Protein AF-A0AA86RNA9-F1 (afdb_monomer)

Structure (mmCIF, N/CA/C/O backbone):
data_AF-A0AA86RNA9-F1
#
_entry.id   AF-A0AA86RNA9-F1
#
loop_
_atom_site.group_PDB
_atom_site.id
_atom_site.type_symbol
_atom_site.label_atom_id
_atom_site.label_alt_id
_atom_site.label_comp_id
_atom_site.label_asym_id
_atom_site.label_entity_id
_atom_site.label_seq_id
_atom_site.pdbx_PDB_ins_code
_atom_site.Cartn_x
_atom_site.Cartn_y
_atom_site.Cartn_z
_atom_site.occupancy
_atom_site.B_iso_or_equiv
_atom_site.auth_seq_id
_atom_site.auth_comp_id
_atom_site.auth_asym_id
_atom_site.auth_atom_id
_atom_site.pdbx_PDB_model_num
ATOM 1 N N . MET A 1 1 ? -24.491 4.878 -5.839 1.00 52.25 1 MET A N 1
ATOM 2 C CA . MET A 1 1 ? -23.623 3.757 -5.419 1.00 52.25 1 MET A CA 1
ATOM 3 C C . MET A 1 1 ? -22.204 4.303 -5.320 1.00 52.25 1 MET A C 1
ATOM 5 O O . MET A 1 1 ? -21.819 5.043 -6.216 1.00 52.25 1 MET A O 1
ATOM 9 N N . ARG A 1 2 ? -21.483 4.060 -4.219 1.00 78.56 2 ARG A N 1
ATOM 10 C CA . ARG A 1 2 ? -20.065 4.439 -4.071 1.00 78.56 2 ARG A CA 1
ATOM 11 C C . ARG A 1 2 ? -19.222 3.179 -4.237 1.00 78.56 2 ARG A C 1
ATOM 13 O O . ARG A 1 2 ? -19.627 2.127 -3.757 1.00 78.56 2 ARG A O 1
ATOM 20 N N . LEU A 1 3 ? -18.099 3.287 -4.939 1.00 86.44 3 LEU A N 1
ATOM 21 C CA . LEU A 1 3 ? -17.164 2.176 -5.093 1.00 86.44 3 LEU A CA 1
ATOM 22 C C . LEU A 1 3 ? -16.291 2.098 -3.837 1.00 86.44 3 LEU A C 1
ATOM 24 O O . LEU A 1 3 ? -15.506 3.014 -3.587 1.00 86.44 3 LEU A O 1
ATOM 28 N N . GLU A 1 4 ? -16.469 1.047 -3.041 1.00 95.75 4 GLU A N 1
ATOM 29 C CA . GLU A 1 4 ? -15.715 0.824 -1.796 1.00 95.75 4 GLU A CA 1
ATOM 30 C C . GLU A 1 4 ? -14.664 -0.281 -1.933 1.00 95.75 4 GLU A C 1
ATOM 32 O O . GLU A 1 4 ? -13.644 -0.247 -1.252 1.00 95.75 4 GLU A O 1
ATOM 37 N N . GLU A 1 5 ? -14.877 -1.231 -2.838 1.00 97.56 5 GLU A N 1
ATOM 38 C CA . GLU A 1 5 ? -13.969 -2.351 -3.071 1.00 97.56 5 GLU A CA 1
ATOM 39 C C . GLU A 1 5 ? -13.602 -2.390 -4.552 1.00 97.56 5 GLU A C 1
ATOM 41 O O . GLU A 1 5 ? -14.474 -2.295 -5.421 1.00 97.56 5 GLU A O 1
ATOM 46 N N . LEU A 1 6 ? -12.306 -2.482 -4.843 1.00 95.94 6 LEU A N 1
ATOM 47 C CA . LEU A 1 6 ? -11.788 -2.493 -6.203 1.00 95.94 6 LEU A CA 1
ATOM 48 C C . LEU A 1 6 ? -10.739 -3.594 -6.362 1.00 95.94 6 LEU A C 1
ATOM 50 O O . LEU A 1 6 ? -9.700 -3.586 -5.703 1.00 95.94 6 LEU A O 1
ATOM 54 N N . HIS A 1 7 ? -11.015 -4.522 -7.277 1.00 96.19 7 HIS A N 1
ATOM 55 C CA . HIS A 1 7 ? -10.133 -5.631 -7.620 1.00 96.19 7 HIS A CA 1
ATOM 56 C C . HIS A 1 7 ? -9.587 -5.437 -9.031 1.00 96.19 7 HIS A C 1
ATOM 58 O O . HIS A 1 7 ? -10.333 -5.452 -10.006 1.00 96.19 7 HIS A O 1
ATOM 64 N N . LEU A 1 8 ? -8.275 -5.252 -9.118 1.00 93.19 8 LEU A N 1
ATOM 65 C CA . LEU A 1 8 ? -7.518 -5.039 -10.347 1.00 93.19 8 LEU A CA 1
ATOM 66 C C . LEU A 1 8 ? -6.399 -6.074 -10.519 1.00 93.19 8 LEU A C 1
ATOM 68 O O . LEU A 1 8 ? -5.602 -5.925 -11.438 1.00 93.19 8 LEU A O 1
ATOM 72 N N . SER A 1 9 ? -6.326 -7.090 -9.656 1.00 92.38 9 SER A N 1
ATOM 73 C CA . SER A 1 9 ? -5.267 -8.103 -9.682 1.00 92.38 9 SER A CA 1
ATOM 74 C C . SER A 1 9 ? -5.141 -8.780 -11.049 1.00 92.38 9 SER A C 1
ATOM 76 O O . SER A 1 9 ? -6.149 -9.081 -11.688 1.00 92.38 9 SER A O 1
ATOM 78 N N . GLY A 1 10 ? -3.906 -9.011 -11.497 1.00 89.12 10 GLY A N 1
ATOM 79 C CA . GLY A 1 10 ? -3.618 -9.636 -12.790 1.00 89.12 10 GLY A CA 1
ATOM 80 C C . GLY A 1 10 ? -3.605 -8.691 -13.988 1.00 89.12 10 GLY A C 1
ATOM 81 O O . GLY A 1 10 ? -3.234 -9.111 -15.084 1.00 89.12 10 GLY A O 1
ATOM 82 N N . ASN A 1 11 ? -3.951 -7.415 -13.802 1.00 89.75 11 ASN A N 1
ATOM 83 C CA . ASN A 1 11 ? -3.859 -6.412 -14.859 1.00 89.75 11 ASN A CA 1
ATOM 84 C C . ASN A 1 11 ? -2.432 -5.853 -14.930 1.00 89.75 11 ASN A C 1
ATOM 86 O O . ASN A 1 11 ? -2.121 -4.810 -14.356 1.00 89.75 11 ASN A O 1
ATOM 90 N N . GLN A 1 12 ? -1.553 -6.576 -15.621 1.00 90.69 12 GLN A N 1
ATOM 91 C CA . GLN A 1 12 ? -0.154 -6.190 -15.815 1.00 90.69 12 GLN A CA 1
ATOM 92 C C . GLN A 1 12 ? -0.028 -4.833 -16.528 1.00 90.69 12 GLN A C 1
ATOM 94 O O . GLN A 1 12 ? -0.693 -4.585 -17.533 1.00 90.69 12 GLN A O 1
ATOM 99 N N . GLY A 1 13 ? 0.844 -3.961 -16.018 1.00 86.50 13 GLY A N 1
ATOM 100 C CA . GLY A 1 13 ? 1.109 -2.638 -16.595 1.00 86.50 13 GLY A CA 1
ATOM 101 C C . GLY A 1 13 ? -0.012 -1.619 -16.374 1.00 86.50 13 GLY A C 1
ATOM 102 O O . GLY A 1 13 ? -0.088 -0.629 -17.100 1.00 86.50 13 GLY A O 1
ATOM 103 N N . ILE A 1 14 ? -0.895 -1.857 -15.401 1.00 90.44 14 ILE A N 1
ATOM 104 C CA . ILE A 1 14 ? -2.002 -0.951 -15.095 1.00 90.44 14 ILE A CA 1
ATOM 105 C C . ILE A 1 14 ? -1.512 0.408 -14.577 1.00 90.44 14 ILE A C 1
ATOM 107 O O . ILE A 1 14 ? -0.681 0.496 -13.672 1.00 90.44 14 ILE A O 1
ATOM 111 N N . ASP A 1 15 ? -2.096 1.477 -15.116 1.00 93.94 15 ASP A N 1
ATOM 112 C CA . ASP A 1 15 ? -1.959 2.818 -14.559 1.00 93.94 15 ASP A CA 1
ATOM 113 C C . ASP A 1 15 ? -2.952 3.010 -13.403 1.00 93.94 15 ASP A C 1
ATOM 115 O O . ASP A 1 15 ? -4.169 3.060 -13.599 1.00 93.94 15 ASP A O 1
ATOM 119 N N . ILE A 1 16 ? -2.423 3.122 -12.183 1.00 96.56 16 ILE A N 1
ATOM 120 C CA . ILE A 1 16 ? -3.219 3.369 -10.975 1.00 96.56 16 ILE A CA 1
ATOM 121 C C . ILE A 1 16 ? -3.319 4.854 -10.605 1.00 96.56 16 ILE A C 1
ATOM 123 O O . ILE A 1 16 ? -3.970 5.184 -9.613 1.00 96.56 16 ILE A O 1
ATOM 127 N N . THR A 1 17 ? -2.725 5.773 -11.376 1.00 96.50 17 THR A N 1
ATOM 128 C CA . THR A 1 17 ? -2.815 7.222 -11.127 1.00 96.50 17 THR A CA 1
ATOM 129 C C . THR A 1 17 ? -4.256 7.725 -10.970 1.00 96.50 17 THR A C 1
ATOM 131 O O . THR A 1 17 ? -4.495 8.510 -10.047 1.00 96.50 17 THR A O 1
ATOM 134 N N . PRO A 1 18 ? -5.256 7.263 -11.752 1.00 96.75 18 PRO A N 1
ATOM 135 C CA . PRO A 1 18 ? -6.643 7.701 -11.582 1.00 96.75 18 PRO A CA 1
ATOM 136 C C . PRO A 1 18 ? -7.264 7.358 -10.219 1.00 96.75 18 PRO A C 1
ATOM 138 O O . PRO A 1 18 ? -8.240 8.000 -9.822 1.00 96.75 18 PRO A O 1
ATOM 141 N N . LEU A 1 19 ? -6.709 6.389 -9.474 1.00 96.38 19 LEU A N 1
ATOM 142 C CA . LEU A 1 19 ? -7.258 5.985 -8.176 1.00 96.38 19 LEU A CA 1
ATOM 143 C C . LEU A 1 19 ? -7.262 7.127 -7.157 1.00 96.38 19 LEU A C 1
ATOM 145 O O . LEU A 1 19 ? -8.139 7.143 -6.300 1.00 96.38 19 LEU A O 1
ATOM 149 N N . GLN A 1 20 ? -6.392 8.133 -7.300 1.00 95.94 20 GLN A N 1
ATOM 150 C CA . GLN A 1 20 ? -6.351 9.302 -6.408 1.00 95.94 20 GLN A CA 1
ATOM 151 C C . GLN A 1 20 ? -7.688 10.071 -6.307 1.00 95.94 20 GLN A C 1
ATOM 153 O O . GLN A 1 20 ? -7.930 10.824 -5.361 1.00 95.94 20 GLN A O 1
ATOM 158 N N . TYR A 1 21 ? -8.579 9.908 -7.289 1.00 96.56 21 TYR A N 1
ATOM 159 C CA . TYR A 1 21 ? -9.887 10.565 -7.304 1.00 96.56 21 TYR A CA 1
ATOM 160 C C . TYR A 1 21 ? -10.986 9.742 -6.617 1.00 96.56 21 TYR A C 1
ATOM 162 O O . TYR A 1 21 ? -12.044 10.283 -6.289 1.00 96.56 21 TYR A O 1
ATOM 170 N N . VAL A 1 22 ? -10.751 8.456 -6.344 1.00 95.50 22 VAL A N 1
ATOM 171 C CA . VAL A 1 22 ? -11.761 7.521 -5.825 1.00 95.50 22 VAL A CA 1
ATOM 172 C C . VAL A 1 22 ? -11.603 7.336 -4.313 1.00 95.50 22 VAL A C 1
ATOM 174 O O . VAL A 1 22 ? -11.397 6.242 -3.798 1.00 95.50 22 VAL A O 1
ATOM 177 N N . LYS A 1 23 ? -11.745 8.435 -3.565 1.00 95.38 23 LYS A N 1
ATOM 178 C CA . LYS A 1 23 ? -11.536 8.478 -2.102 1.00 95.38 23 LYS A CA 1
ATOM 179 C C . LYS A 1 23 ? -12.495 7.598 -1.286 1.00 95.38 23 LYS A C 1
ATOM 181 O O . LYS A 1 23 ? -12.336 7.497 -0.073 1.00 95.38 23 LYS A O 1
ATOM 186 N N . SER A 1 24 ? -13.515 7.011 -1.914 1.00 96.50 24 SER A N 1
ATOM 187 C CA . SER A 1 24 ? -14.432 6.066 -1.271 1.00 96.50 24 SER A CA 1
ATOM 188 C C . SER A 1 24 ? -13.869 4.651 -1.142 1.00 96.50 24 SER A C 1
ATOM 190 O O . SER A 1 24 ? -14.473 3.861 -0.425 1.00 96.50 24 SER A O 1
ATOM 192 N N . ILE A 1 25 ? -12.757 4.321 -1.814 1.00 97.62 25 ILE A N 1
ATOM 193 C CA . ILE A 1 25 ? -12.157 2.985 -1.740 1.00 97.62 25 ILE A CA 1
ATOM 194 C C . ILE A 1 25 ? -11.710 2.698 -0.302 1.00 97.62 25 ILE A C 1
ATOM 196 O O . ILE A 1 25 ? -10.982 3.481 0.308 1.00 97.62 25 ILE A O 1
ATOM 200 N N . ARG A 1 26 ? -12.146 1.543 0.200 1.00 98.25 26 ARG A N 1
ATOM 201 C CA . ARG A 1 26 ? -11.795 0.947 1.491 1.00 98.25 26 ARG A CA 1
ATOM 202 C C . ARG A 1 26 ? -10.960 -0.317 1.320 1.00 98.25 26 ARG A C 1
ATOM 204 O O . ARG A 1 26 ? -10.083 -0.562 2.140 1.00 98.25 26 ARG A O 1
ATOM 211 N N . LYS A 1 27 ? -11.172 -1.080 0.243 1.00 98.44 27 LYS A N 1
ATOM 212 C CA . LYS A 1 27 ? -10.348 -2.248 -0.096 1.00 98.44 27 LYS A CA 1
ATOM 213 C C . LYS A 1 27 ? -9.838 -2.162 -1.522 1.00 98.44 27 LYS A C 1
ATOM 215 O O . LYS A 1 27 ? -10.623 -1.983 -2.456 1.00 98.44 27 LYS A O 1
ATOM 220 N N . LEU A 1 28 ? -8.530 -2.306 -1.686 1.00 98.44 28 LEU A N 1
ATOM 221 C CA . LEU A 1 28 ? -7.872 -2.270 -2.984 1.00 98.44 28 LEU A CA 1
ATOM 222 C C . LEU A 1 28 ? -7.014 -3.515 -3.170 1.00 98.44 28 LEU A C 1
ATOM 224 O O . LEU A 1 28 ? -6.101 -3.763 -2.386 1.00 98.44 28 LEU A O 1
ATOM 228 N N . ASN A 1 29 ? -7.265 -4.254 -4.247 1.00 98.31 29 ASN A N 1
ATOM 229 C CA . ASN A 1 29 ? -6.400 -5.342 -4.679 1.00 98.31 29 ASN A CA 1
ATOM 230 C C . ASN A 1 29 ? -5.768 -5.015 -6.036 1.00 98.31 29 ASN A C 1
ATOM 232 O O . ASN A 1 29 ? -6.456 -4.973 -7.053 1.00 98.31 29 ASN A O 1
ATOM 236 N N . ILE A 1 30 ? -4.456 -4.803 -6.028 1.00 97.81 30 ILE A N 1
ATOM 237 C CA . ILE A 1 30 ? -3.583 -4.539 -7.178 1.00 97.81 30 ILE A CA 1
ATOM 238 C C . ILE A 1 30 ? -2.421 -5.549 -7.220 1.00 97.81 30 ILE A C 1
ATOM 240 O O . ILE A 1 30 ? -1.326 -5.218 -7.668 1.00 97.81 30 ILE A O 1
ATOM 244 N N . GLY A 1 31 ? -2.620 -6.762 -6.694 1.00 96.75 31 GLY A N 1
ATOM 245 C CA . GLY A 1 31 ? -1.589 -7.801 -6.696 1.00 96.75 31 GLY A CA 1
ATOM 246 C C . GLY A 1 31 ? -1.326 -8.360 -8.095 1.00 96.75 31 GLY A C 1
ATOM 247 O O . GLY A 1 31 ? -2.265 -8.499 -8.881 1.00 96.75 31 GLY A O 1
ATOM 248 N N . TYR A 1 32 ? -0.078 -8.714 -8.403 1.00 94.94 32 TYR A N 1
ATOM 249 C CA . TYR A 1 32 ? 0.315 -9.225 -9.720 1.00 94.94 32 TYR A CA 1
ATOM 250 C C . TYR A 1 32 ? -0.079 -8.271 -10.863 1.00 94.94 32 TYR A C 1
ATOM 252 O O . TYR A 1 32 ? -0.780 -8.649 -11.803 1.00 94.94 32 TYR A O 1
ATOM 260 N N . CYS A 1 33 ? 0.340 -7.005 -10.766 1.00 95.12 33 CYS A N 1
ATOM 261 C CA . CYS A 1 33 ? 0.002 -5.962 -11.743 1.00 95.12 33 CYS A CA 1
ATOM 262 C C . CYS A 1 33 ? 1.221 -5.234 -12.337 1.00 95.12 33 CYS A C 1
ATOM 264 O O . CYS A 1 33 ? 1.058 -4.364 -13.194 1.00 95.12 33 CYS A O 1
ATOM 266 N N . GLY A 1 34 ? 2.441 -5.545 -11.893 1.00 94.56 34 GLY A N 1
ATOM 267 C CA . GLY A 1 34 ? 3.650 -4.836 -12.326 1.00 94.56 34 GLY A CA 1
ATOM 268 C C . GLY A 1 34 ? 3.716 -3.379 -11.846 1.00 94.56 34 GLY A C 1
ATOM 269 O O . GLY A 1 34 ? 4.389 -2.552 -12.458 1.00 94.56 34 GLY A 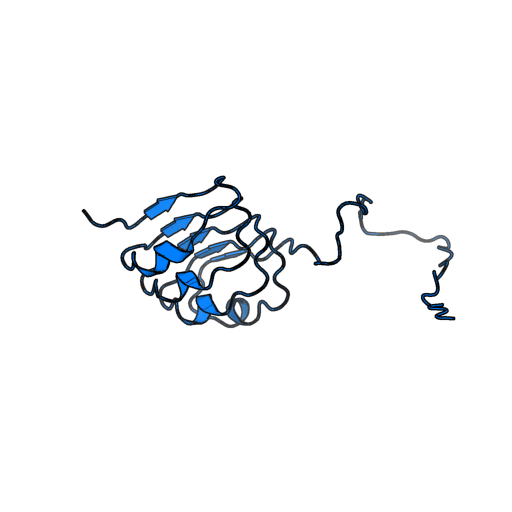O 1
ATOM 270 N N . VAL A 1 35 ? 3.016 -3.040 -10.759 1.00 95.88 35 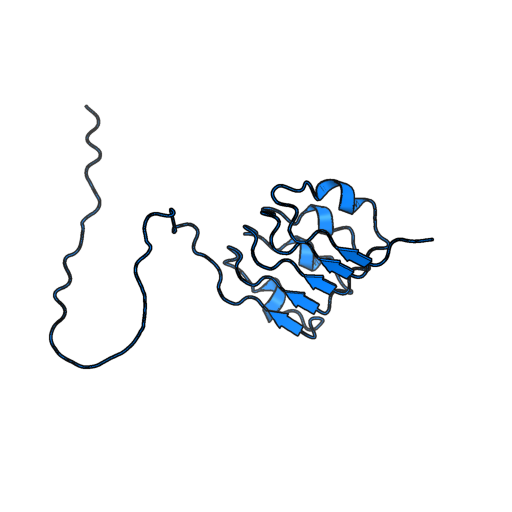VAL A N 1
ATOM 271 C CA . VAL A 1 35 ? 2.999 -1.689 -10.186 1.00 95.88 35 VAL A CA 1
ATOM 272 C C . VAL A 1 35 ? 4.380 -1.348 -9.633 1.00 95.88 35 VAL A C 1
ATOM 274 O O . VAL A 1 35 ? 4.935 -2.080 -8.817 1.00 95.88 35 VAL A O 1
ATOM 277 N N . HIS A 1 36 ? 4.930 -0.211 -10.058 1.00 93.50 36 HIS A N 1
ATOM 278 C CA . HIS A 1 36 ? 6.212 0.293 -9.556 1.00 93.50 36 HIS A CA 1
ATOM 279 C C . HIS A 1 36 ? 6.059 1.333 -8.444 1.00 93.50 36 HIS A C 1
ATOM 281 O O . HIS A 1 36 ? 6.878 1.404 -7.532 1.00 93.50 36 HIS A O 1
ATOM 287 N N . SER A 1 37 ? 5.004 2.145 -8.506 1.00 94.88 37 SER A N 1
ATOM 288 C CA . SER A 1 37 ? 4.766 3.226 -7.556 1.00 94.88 37 SER A CA 1
ATOM 289 C C . SER A 1 37 ? 3.320 3.223 -7.099 1.00 94.88 37 SER A C 1
ATOM 291 O O . SER A 1 37 ? 2.404 3.139 -7.912 1.00 94.88 37 SER A O 1
ATOM 293 N N . ILE A 1 38 ? 3.133 3.382 -5.791 1.00 97.38 38 ILE A N 1
ATOM 294 C CA . ILE A 1 38 ? 1.826 3.529 -5.146 1.00 97.38 38 ILE A CA 1
ATOM 295 C C . ILE A 1 38 ? 1.547 4.974 -4.709 1.00 97.38 38 ILE A C 1
ATOM 297 O O . ILE A 1 38 ? 0.687 5.216 -3.865 1.00 97.38 38 ILE A O 1
ATOM 301 N N . ALA A 1 39 ? 2.246 5.960 -5.286 1.00 97.38 39 ALA A N 1
ATOM 302 C CA . ALA A 1 39 ? 2.084 7.378 -4.945 1.00 97.38 39 ALA A CA 1
ATOM 303 C C . ALA A 1 39 ? 0.629 7.869 -5.045 1.00 97.38 39 ALA A C 1
ATOM 305 O O . ALA A 1 39 ? 0.192 8.667 -4.220 1.00 97.38 39 ALA A O 1
ATOM 306 N N . ALA A 1 40 ? -0.142 7.341 -6.002 1.00 96.50 40 ALA A N 1
ATOM 307 C CA . ALA A 1 40 ? -1.553 7.678 -6.198 1.00 96.50 40 ALA A CA 1
ATOM 308 C C . ALA A 1 40 ? -2.443 7.360 -4.980 1.00 96.50 40 ALA A C 1
ATOM 310 O O . ALA A 1 40 ? -3.520 7.942 -4.832 1.00 96.50 40 ALA A O 1
ATOM 311 N N . LEU A 1 41 ? -2.000 6.459 -4.095 1.00 97.88 41 LEU A N 1
ATOM 312 C CA . LEU A 1 41 ? -2.782 6.033 -2.939 1.00 97.88 41 LEU A CA 1
ATOM 313 C C . LEU A 1 41 ? -2.798 7.067 -1.810 1.00 97.88 41 LEU A C 1
ATOM 315 O O . LEU A 1 41 ? -3.689 6.984 -0.977 1.00 97.88 41 LEU A O 1
ATOM 319 N N . CYS A 1 42 ? -1.899 8.063 -1.786 1.00 96.25 42 CYS A N 1
ATOM 320 C CA . CYS A 1 42 ? -1.740 9.015 -0.668 1.00 96.25 42 CYS A CA 1
ATOM 321 C C . CYS A 1 42 ? -3.007 9.813 -0.299 1.00 96.25 42 CYS A C 1
ATOM 323 O O . CYS A 1 42 ? -3.070 10.422 0.765 1.00 96.25 42 CYS A O 1
ATOM 325 N N . THR A 1 43 ? -4.013 9.828 -1.175 1.00 96.00 43 THR A N 1
ATOM 326 C CA . THR A 1 43 ? -5.293 10.522 -0.976 1.00 96.00 43 THR A CA 1
ATOM 327 C C . THR A 1 43 ? -6.429 9.603 -0.510 1.00 96.00 43 THR A C 1
ATOM 329 O O . THR A 1 43 ? -7.517 10.092 -0.181 1.00 96.00 43 THR A O 1
ATOM 332 N N . LEU A 1 44 ? -6.203 8.285 -0.473 1.00 96.88 44 LEU A N 1
ATOM 333 C CA . LEU A 1 44 ? -7.190 7.265 -0.114 1.00 96.88 44 LEU A CA 1
ATOM 334 C C . LEU A 1 44 ? -7.272 7.081 1.403 1.00 96.88 44 LEU A C 1
ATOM 336 O O . LEU A 1 44 ? -7.074 5.996 1.933 1.00 96.88 44 LEU A O 1
ATOM 340 N N . ASN A 1 45 ? -7.603 8.153 2.119 1.00 94.69 45 ASN A N 1
ATOM 341 C CA . ASN A 1 45 ? -7.600 8.179 3.587 1.00 94.69 45 ASN A CA 1
ATOM 342 C C . ASN A 1 45 ? -8.594 7.196 4.241 1.00 94.69 45 ASN A C 1
ATOM 344 O O . ASN A 1 45 ? -8.510 6.967 5.444 1.00 94.69 45 ASN A O 1
ATOM 348 N N . ASN A 1 46 ? -9.536 6.648 3.464 1.00 96.38 46 ASN A N 1
ATOM 349 C CA . ASN A 1 46 ? -10.494 5.630 3.902 1.00 96.38 46 ASN A CA 1
ATOM 350 C C . ASN A 1 46 ? -10.030 4.195 3.601 1.00 96.38 46 ASN A C 1
ATOM 352 O O . ASN A 1 46 ? -10.775 3.263 3.888 1.00 96.38 46 ASN A O 1
ATOM 356 N N . LEU A 1 47 ? -8.849 4.006 3.000 1.00 98.00 47 LEU A N 1
ATOM 357 C CA . LEU A 1 47 ? -8.333 2.682 2.676 1.00 98.00 47 LEU A CA 1
ATOM 358 C C . LEU A 1 47 ? -8.024 1.919 3.966 1.00 98.00 47 LEU A C 1
ATOM 360 O O . LEU A 1 47 ? -7.250 2.386 4.796 1.00 98.00 47 LEU A O 1
ATOM 364 N N . GLU A 1 48 ? -8.629 0.747 4.109 1.00 98.06 48 GLU A N 1
ATOM 365 C CA . GLU A 1 48 ? -8.506 -0.149 5.261 1.00 98.06 48 GLU A CA 1
ATOM 366 C C . GLU A 1 48 ? -7.690 -1.402 4.926 1.00 98.06 48 GLU A C 1
ATOM 368 O O . GLU A 1 48 ? -6.991 -1.934 5.794 1.00 98.06 48 GLU A O 1
ATOM 373 N N . GLU A 1 49 ? -7.735 -1.836 3.665 1.00 98.31 49 GLU A N 1
ATOM 374 C CA . GLU A 1 49 ? -7.050 -3.027 3.166 1.00 98.31 49 GLU A CA 1
ATOM 375 C C . GLU A 1 49 ? -6.375 -2.757 1.816 1.00 98.31 49 GLU A C 1
ATOM 377 O O . GLU A 1 49 ? -7.017 -2.307 0.860 1.00 98.31 49 GLU A O 1
ATOM 382 N N . LEU A 1 50 ? -5.079 -3.068 1.739 1.00 98.38 50 LEU A N 1
ATOM 383 C CA . LEU A 1 50 ? -4.286 -3.019 0.514 1.00 98.38 50 LEU A CA 1
ATOM 384 C C . LEU A 1 50 ? -3.631 -4.376 0.248 1.00 98.38 50 LEU A C 1
ATOM 386 O O . LEU A 1 50 ? -2.742 -4.799 0.983 1.00 98.38 50 LEU A O 1
ATOM 390 N N . ILE A 1 51 ? -4.017 -5.008 -0.856 1.00 98.44 51 ILE A N 1
ATOM 391 C CA . ILE A 1 51 ? -3.388 -6.222 -1.377 1.00 98.44 51 ILE A CA 1
ATOM 392 C C . ILE A 1 51 ? -2.577 -5.837 -2.616 1.00 98.44 51 ILE A C 1
ATOM 394 O O . ILE A 1 51 ? -3.144 -5.515 -3.658 1.00 98.44 51 ILE A O 1
ATOM 398 N N . ALA A 1 52 ? -1.251 -5.828 -2.500 1.00 97.69 52 ALA A N 1
ATOM 399 C CA . ALA A 1 52 ? -0.325 -5.381 -3.542 1.00 97.69 52 ALA A CA 1
ATOM 400 C C . ALA A 1 52 ? 0.894 -6.314 -3.685 1.00 97.69 52 ALA A C 1
ATOM 402 O O . ALA A 1 52 ? 1.981 -5.874 -4.075 1.00 97.69 52 ALA A O 1
ATOM 403 N N . TYR A 1 53 ? 0.708 -7.603 -3.389 1.00 96.38 53 TYR A N 1
ATOM 404 C CA . TYR A 1 53 ? 1.732 -8.633 -3.559 1.00 96.38 53 TYR A CA 1
ATOM 405 C C . TYR A 1 53 ? 2.164 -8.786 -5.027 1.00 96.38 53 TYR A C 1
ATOM 407 O O . TYR A 1 53 ? 1.394 -8.479 -5.935 1.00 96.38 53 TYR A O 1
ATOM 415 N N . ASP A 1 54 ? 3.375 -9.297 -5.247 1.00 96.00 54 ASP A N 1
ATOM 416 C CA . ASP A 1 54 ? 3.937 -9.598 -6.574 1.00 96.00 54 ASP A CA 1
ATOM 417 C C . ASP A 1 54 ? 3.863 -8.394 -7.527 1.00 96.00 54 ASP A C 1
ATOM 419 O O . ASP A 1 54 ? 3.121 -8.338 -8.509 1.00 96.00 54 ASP A O 1
ATOM 423 N N . ASN A 1 55 ? 4.600 -7.356 -7.152 1.00 96.62 55 ASN A N 1
ATOM 424 C CA . ASN A 1 55 ? 4.753 -6.124 -7.910 1.00 96.62 55 ASN A CA 1
ATOM 425 C C . ASN A 1 55 ? 6.235 -5.707 -7.872 1.00 96.62 55 ASN A C 1
ATOM 427 O O . ASN A 1 55 ? 7.108 -6.432 -7.397 1.00 96.62 55 ASN A O 1
ATOM 431 N N . VAL A 1 56 ? 6.561 -4.527 -8.398 1.00 95.81 56 VAL A N 1
ATOM 432 C CA . VAL A 1 56 ? 7.933 -3.990 -8.391 1.00 95.81 56 VAL A CA 1
ATOM 433 C C . VAL A 1 56 ? 8.023 -2.700 -7.578 1.00 95.81 56 VAL A C 1
ATOM 435 O O . VAL A 1 56 ? 8.805 -1.804 -7.910 1.00 95.81 56 VAL A O 1
ATOM 438 N N . ILE A 1 57 ? 7.220 -2.609 -6.510 1.00 95.88 57 ILE A N 1
ATOM 439 C CA . ILE A 1 57 ? 7.180 -1.467 -5.591 1.00 95.88 57 ILE A CA 1
ATOM 440 C C . ILE A 1 57 ? 8.489 -1.415 -4.809 1.00 95.88 57 ILE A C 1
ATOM 442 O O . ILE A 1 57 ? 8.933 -2.419 -4.254 1.00 95.88 57 ILE A O 1
ATOM 446 N N . THR A 1 58 ? 9.108 -0.239 -4.756 1.00 94.19 58 THR A N 1
ATOM 447 C CA . THR A 1 58 ? 10.368 -0.004 -4.031 1.00 94.19 58 THR A CA 1
ATOM 448 C C . THR A 1 58 ? 10.203 0.909 -2.822 1.00 94.19 58 THR A C 1
ATOM 450 O O . THR A 1 58 ? 10.992 0.817 -1.883 1.00 94.19 58 THR A O 1
ATOM 453 N N . ASP A 1 59 ? 9.182 1.766 -2.837 1.00 94.50 59 ASP A N 1
ATOM 454 C CA . ASP A 1 59 ? 8.924 2.778 -1.818 1.00 94.50 59 ASP A CA 1
ATOM 455 C C . ASP A 1 59 ? 7.448 2.751 -1.395 1.00 94.50 59 ASP A C 1
ATOM 457 O O . ASP A 1 59 ? 6.536 2.646 -2.220 1.00 94.50 59 ASP A O 1
ATOM 461 N N . IL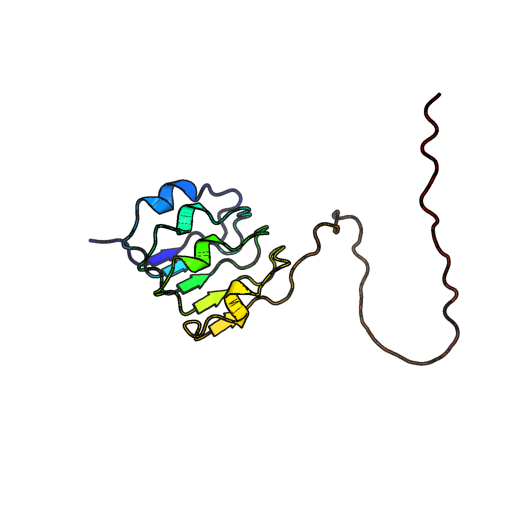E A 1 60 ? 7.237 2.843 -0.085 1.00 96.12 60 ILE A N 1
ATOM 462 C CA . ILE A 1 60 ? 5.944 2.761 0.589 1.00 96.12 60 ILE A CA 1
ATOM 463 C C . ILE A 1 60 ? 5.603 4.031 1.380 1.00 96.12 60 ILE A C 1
ATOM 465 O O . ILE A 1 60 ? 4.662 4.022 2.176 1.00 96.12 60 ILE A O 1
ATOM 469 N N . TRP A 1 61 ? 6.300 5.147 1.136 1.00 95.62 61 TRP A N 1
ATOM 470 C CA . TRP A 1 61 ? 5.990 6.450 1.734 1.00 95.62 61 TRP A CA 1
ATOM 471 C C . TRP A 1 61 ? 4.501 6.849 1.679 1.00 95.62 61 TRP A C 1
ATOM 473 O O . TRP A 1 61 ? 4.060 7.482 2.638 1.00 95.62 61 TRP A O 1
ATOM 483 N N . PRO A 1 62 ? 3.675 6.495 0.664 1.00 96.25 62 PRO A N 1
ATOM 484 C CA . PRO A 1 62 ? 2.271 6.908 0.638 1.00 96.25 62 PRO A CA 1
ATOM 485 C C . PRO A 1 62 ? 1.444 6.298 1.771 1.00 96.25 62 PRO A C 1
ATOM 487 O O . PRO A 1 62 ? 0.440 6.888 2.169 1.00 96.25 62 PRO A O 1
ATOM 490 N N . LEU A 1 63 ? 1.868 5.151 2.319 1.00 95.06 63 LEU A N 1
ATOM 491 C CA . LEU A 1 63 ? 1.156 4.465 3.400 1.00 95.06 63 LEU A CA 1
ATOM 492 C C . LEU A 1 63 ? 1.096 5.300 4.684 1.00 95.06 63 LEU A C 1
ATOM 494 O O . LEU A 1 63 ? 0.170 5.128 5.471 1.00 95.06 63 LEU A O 1
ATOM 498 N N . GLN A 1 64 ? 2.021 6.248 4.877 1.00 91.88 64 GLN A N 1
ATOM 499 C CA . GLN A 1 64 ? 2.036 7.119 6.059 1.00 91.88 64 GLN A CA 1
ATOM 500 C C . GLN A 1 64 ? 0.797 8.028 6.164 1.00 91.88 64 GLN A C 1
ATOM 502 O O . GLN A 1 64 ? 0.495 8.521 7.245 1.00 91.88 64 GLN A O 1
ATOM 507 N N . TYR A 1 65 ? 0.084 8.262 5.055 1.00 94.00 65 TYR A N 1
ATOM 508 C CA . TYR A 1 65 ? -1.133 9.086 5.029 1.00 94.00 65 TYR A CA 1
ATOM 509 C C . TYR A 1 65 ? -2.417 8.263 5.205 1.00 94.00 65 TYR A C 1
ATOM 511 O O . TYR A 1 65 ? -3.492 8.825 5.421 1.00 94.00 65 TYR A O 1
ATOM 519 N N . LEU A 1 66 ? -2.326 6.932 5.131 1.00 95.06 66 LEU A N 1
ATOM 520 C CA . LEU A 1 66 ? -3.476 6.027 5.137 1.00 95.06 66 LEU A CA 1
ATOM 521 C C . LEU A 1 66 ? -3.816 5.619 6.567 1.00 95.06 66 LEU A C 1
ATOM 523 O O . LEU A 1 66 ? -3.641 4.478 6.977 1.00 95.06 66 LEU A O 1
ATOM 527 N N . ASN A 1 67 ? -4.313 6.582 7.341 1.00 91.81 67 ASN A N 1
ATOM 528 C CA . ASN A 1 67 ? -4.546 6.423 8.780 1.00 91.81 67 ASN A CA 1
ATOM 529 C C . ASN A 1 67 ? -5.553 5.317 9.148 1.00 91.81 67 ASN A C 1
ATOM 531 O O . ASN A 1 67 ? -5.583 4.891 10.298 1.00 91.81 67 ASN A O 1
ATOM 535 N N . GLN A 1 68 ? -6.386 4.880 8.198 1.00 95.69 68 GLN A N 1
ATOM 536 C CA . GLN A 1 68 ? -7.354 3.796 8.393 1.00 95.69 68 GLN A CA 1
ATOM 537 C C . GLN A 1 68 ? -6.832 2.423 7.947 1.00 95.69 68 GLN A C 1
ATOM 539 O O . GLN A 1 68 ? -7.523 1.426 8.157 1.00 95.69 68 GLN A O 1
ATOM 544 N N . LEU A 1 69 ? -5.631 2.356 7.359 1.00 96.62 69 LEU A N 1
ATOM 545 C CA . LEU A 1 69 ? -5.072 1.131 6.800 1.00 96.62 69 LEU A CA 1
ATOM 546 C C . LEU A 1 69 ? -4.668 0.174 7.922 1.00 96.62 69 LEU A C 1
ATOM 548 O O . LEU A 1 69 ? -3.854 0.509 8.781 1.00 96.62 69 LEU A O 1
ATOM 552 N N . LYS A 1 70 ? -5.241 -1.031 7.901 1.00 95.44 70 LYS A N 1
ATOM 553 C CA . LYS A 1 70 ? -5.054 -2.058 8.938 1.00 95.44 70 LYS A CA 1
ATOM 554 C C . LYS A 1 70 ? -4.446 -3.339 8.397 1.00 95.44 70 LYS A C 1
ATOM 556 O O . LYS A 1 70 ? -3.770 -4.042 9.148 1.00 95.44 70 LYS A O 1
ATOM 561 N N . ILE A 1 71 ? -4.721 -3.650 7.132 1.00 96.00 71 ILE A N 1
ATOM 562 C CA . ILE A 1 71 ? -4.284 -4.875 6.466 1.00 96.00 71 ILE A CA 1
ATOM 563 C C . ILE A 1 71 ? -3.463 -4.485 5.243 1.00 96.00 71 ILE A C 1
ATOM 565 O O . ILE A 1 71 ? -3.938 -3.736 4.385 1.00 96.00 71 ILE A O 1
ATOM 569 N N . VAL A 1 72 ? -2.232 -4.985 5.169 1.00 96.31 72 VAL A N 1
ATOM 570 C CA . VAL A 1 72 ? -1.342 -4.717 4.039 1.00 96.31 72 VAL A CA 1
ATOM 571 C C . VAL A 1 72 ? -0.582 -5.972 3.612 1.00 96.31 72 VAL A C 1
ATOM 573 O O . VAL A 1 72 ? 0.091 -6.609 4.418 1.00 96.31 72 VAL A O 1
ATOM 576 N N . ASP A 1 73 ? -0.661 -6.322 2.333 1.00 97.19 73 ASP A N 1
ATOM 577 C CA . ASP A 1 73 ? 0.171 -7.366 1.734 1.00 97.19 73 ASP A CA 1
ATOM 578 C C . ASP A 1 73 ? 1.055 -6.770 0.637 1.00 97.19 73 ASP A C 1
ATOM 580 O O . ASP A 1 73 ? 0.567 -6.298 -0.391 1.00 97.19 73 ASP A O 1
ATOM 584 N N . LEU A 1 74 ? 2.362 -6.776 0.887 1.00 95.81 74 LEU A N 1
ATOM 585 C CA . LEU A 1 74 ? 3.418 -6.292 -0.000 1.00 95.81 74 LEU A CA 1
ATOM 586 C C . LEU A 1 74 ? 4.457 -7.385 -0.262 1.00 95.81 74 LEU A C 1
ATOM 588 O O . LEU A 1 74 ? 5.601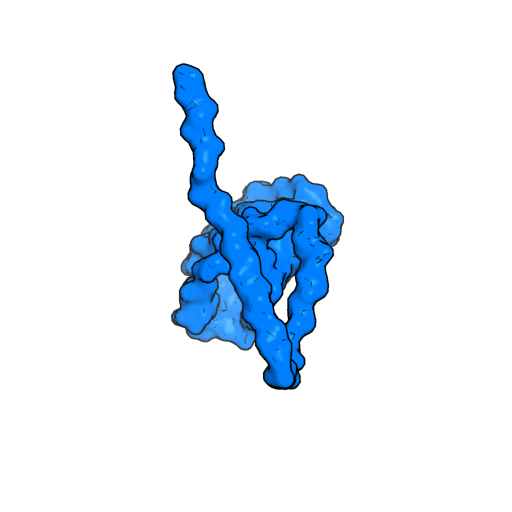 -7.083 -0.612 1.00 95.81 74 LEU A O 1
ATOM 592 N N . GLN A 1 75 ? 4.089 -8.655 -0.083 1.00 95.06 75 GLN A N 1
ATOM 593 C CA . GLN A 1 75 ? 4.966 -9.777 -0.395 1.00 95.06 75 GLN A CA 1
ATOM 594 C C . GLN A 1 75 ? 5.463 -9.700 -1.847 1.00 95.06 75 GLN A C 1
ATOM 596 O O . GLN A 1 75 ? 4.734 -9.226 -2.715 1.00 95.06 75 GLN A O 1
ATOM 601 N N . LEU A 1 76 ? 6.671 -10.195 -2.140 1.00 94.88 76 LEU A N 1
ATOM 602 C CA . LEU A 1 76 ? 7.190 -10.248 -3.519 1.00 94.88 76 LEU A CA 1
ATOM 603 C C . LEU A 1 76 ? 7.238 -8.859 -4.184 1.00 94.88 76 LEU A C 1
ATOM 605 O O . LEU A 1 76 ? 6.814 -8.683 -5.318 1.00 94.88 76 LEU A O 1
ATOM 609 N N . ASN A 1 77 ? 7.732 -7.857 -3.457 1.00 95.62 77 ASN A N 1
ATOM 610 C CA . ASN A 1 77 ? 8.049 -6.532 -3.997 1.00 95.62 77 ASN A CA 1
ATOM 611 C C . ASN A 1 77 ? 9.563 -6.290 -3.954 1.00 95.62 77 ASN A C 1
ATOM 613 O O . ASN A 1 77 ? 10.332 -7.238 -3.867 1.00 95.62 77 ASN A O 1
ATOM 617 N N . ARG A 1 78 ? 10.023 -5.040 -4.056 1.00 95.31 78 ARG A N 1
ATOM 618 C CA . ARG A 1 78 ? 11.444 -4.651 -4.006 1.00 95.31 78 ARG A CA 1
ATOM 619 C C . ARG A 1 78 ? 11.706 -3.616 -2.904 1.00 95.31 78 ARG A C 1
ATOM 621 O O . ARG A 1 78 ? 12.562 -2.741 -3.053 1.00 95.31 78 ARG A O 1
ATOM 628 N N . ILE A 1 79 ? 10.940 -3.684 -1.815 1.00 93.50 79 ILE A N 1
ATOM 629 C CA . ILE A 1 79 ? 10.975 -2.725 -0.706 1.00 93.50 79 ILE A CA 1
ATOM 630 C C . ILE A 1 79 ? 12.158 -3.055 0.204 1.00 93.50 79 ILE A C 1
ATOM 632 O O . ILE A 1 79 ? 12.281 -4.176 0.693 1.00 93.50 79 ILE A O 1
ATOM 636 N N . LYS A 1 80 ? 13.026 -2.071 0.451 1.00 89.69 80 LYS A N 1
ATOM 637 C CA . LYS A 1 80 ? 14.210 -2.237 1.319 1.00 89.69 80 LYS A CA 1
ATOM 638 C C . LYS A 1 80 ? 14.028 -1.635 2.706 1.00 89.69 80 LYS A C 1
ATOM 640 O O . LYS A 1 80 ? 14.579 -2.156 3.669 1.00 89.69 80 LYS A O 1
ATOM 645 N N . ASP A 1 81 ? 13.264 -0.552 2.796 1.00 90.19 81 ASP A N 1
ATOM 646 C CA . ASP A 1 81 ? 12.927 0.101 4.055 1.00 90.19 81 ASP A CA 1
ATOM 647 C C . ASP A 1 81 ? 11.457 -0.160 4.389 1.00 90.19 81 ASP A C 1
ATOM 649 O O . ASP A 1 81 ? 10.546 0.310 3.710 1.00 90.19 81 ASP A O 1
ATOM 653 N N . PHE A 1 82 ? 11.239 -0.944 5.439 1.00 87.12 82 PHE A N 1
ATOM 654 C CA . PHE A 1 82 ? 9.920 -1.297 5.961 1.00 87.12 82 PHE A CA 1
ATOM 655 C C . PHE A 1 82 ? 9.658 -0.685 7.348 1.00 87.12 82 PHE A C 1
ATOM 657 O O . PHE A 1 82 ? 8.721 -1.092 8.040 1.00 87.12 82 PHE A O 1
ATOM 664 N N . SER A 1 83 ? 10.456 0.307 7.764 1.00 88.12 83 SER A N 1
ATOM 665 C CA . SER A 1 83 ? 10.310 0.993 9.057 1.00 88.12 83 SER A CA 1
ATOM 666 C C . SER A 1 83 ? 8.920 1.617 9.246 1.00 88.12 83 SER A C 1
ATOM 668 O O . SER A 1 83 ? 8.385 1.602 10.356 1.00 88.12 83 SER A O 1
ATOM 670 N N . LEU A 1 84 ? 8.300 2.079 8.152 1.00 85.62 84 LEU A N 1
ATOM 671 C CA . LEU A 1 84 ? 6.936 2.622 8.116 1.00 85.62 84 LEU A CA 1
ATOM 672 C C . LEU A 1 84 ? 5.852 1.608 8.508 1.00 85.62 84 LEU A C 1
ATOM 674 O O . LEU A 1 84 ? 4.786 2.014 8.967 1.00 85.62 84 LEU A O 1
ATOM 678 N N . ILE A 1 85 ? 6.106 0.308 8.332 1.00 81.12 85 ILE A N 1
ATOM 679 C CA . ILE A 1 85 ? 5.158 -0.760 8.680 1.00 81.12 85 ILE A CA 1
ATOM 680 C C . ILE A 1 85 ? 5.470 -1.322 10.063 1.00 81.12 85 ILE A C 1
ATOM 682 O O . ILE A 1 85 ? 4.567 -1.454 10.882 1.00 81.12 85 ILE A O 1
ATOM 686 N N . GLN A 1 86 ? 6.744 -1.590 10.362 1.00 76.50 86 GLN A N 1
ATOM 687 C CA . GLN A 1 86 ? 7.139 -2.188 11.643 1.00 76.50 86 GLN A CA 1
ATOM 688 C C . GLN A 1 86 ? 6.810 -1.321 12.861 1.00 76.50 86 GLN A C 1
ATOM 690 O O . GLN A 1 86 ? 6.497 -1.857 13.921 1.00 76.50 86 GLN A O 1
ATOM 695 N N . ASN A 1 87 ? 6.882 0.003 12.718 1.00 73.69 87 ASN A N 1
ATOM 696 C CA . ASN A 1 87 ? 6.704 0.933 13.833 1.00 73.69 87 ASN A CA 1
ATOM 697 C C . ASN A 1 87 ? 5.299 1.547 13.900 1.00 73.69 87 ASN A C 1
ATOM 699 O O . ASN A 1 87 ? 5.062 2.436 14.717 1.00 73.69 87 ASN A O 1
ATOM 703 N N . ASN A 1 88 ? 4.372 1.117 13.039 1.00 78.38 88 ASN A N 1
ATOM 704 C CA . ASN A 1 88 ? 3.042 1.706 12.966 1.00 78.38 88 ASN A CA 1
ATOM 705 C C . ASN A 1 88 ? 2.019 0.837 13.727 1.00 78.38 88 ASN A C 1
ATOM 707 O O . ASN A 1 88 ? 1.692 -0.262 13.276 1.00 78.38 88 ASN A O 1
ATOM 711 N N . PRO A 1 89 ? 1.479 1.325 14.863 1.00 79.94 89 PRO A N 1
ATOM 712 C CA . PRO A 1 89 ? 0.584 0.551 15.722 1.00 79.94 89 PRO A CA 1
ATOM 713 C C . PRO A 1 89 ? -0.810 0.316 15.118 1.00 79.94 89 PRO A C 1
ATOM 715 O O . PRO A 1 89 ? -1.587 -0.450 15.684 1.00 79.94 89 PRO A O 1
ATOM 718 N N . ASN A 1 90 ? -1.151 0.964 13.999 1.00 82.69 90 ASN A N 1
ATOM 719 C CA . ASN A 1 90 ? -2.463 0.814 13.366 1.00 82.69 90 ASN A CA 1
ATOM 720 C C . ASN A 1 90 ? -2.573 -0.463 12.514 1.00 82.69 90 ASN A C 1
ATOM 722 O O . ASN A 1 90 ? -3.688 -0.920 12.248 1.00 82.69 90 ASN A O 1
ATOM 726 N N . PHE A 1 91 ? -1.450 -1.073 12.111 1.00 81.31 91 PHE A N 1
ATOM 727 C CA . PHE A 1 91 ? -1.478 -2.316 11.342 1.00 81.31 91 PHE A CA 1
ATOM 728 C C . PHE A 1 91 ? -1.875 -3.497 12.226 1.00 81.31 91 PHE A C 1
ATOM 730 O O . PHE A 1 91 ? -1.186 -3.860 13.174 1.00 81.31 91 PHE A O 1
ATOM 737 N N . SER A 1 92 ? -2.993 -4.130 11.877 1.00 86.44 92 SER A N 1
ATOM 738 C CA . SER A 1 92 ? -3.453 -5.367 12.513 1.00 86.44 92 SER A CA 1
ATOM 739 C C . SER A 1 92 ? -2.831 -6.598 11.858 1.00 86.44 92 SER A C 1
ATOM 741 O O . SER A 1 92 ? -2.601 -7.603 12.525 1.00 86.44 92 SER A O 1
ATOM 743 N N . GLN A 1 93 ? -2.584 -6.532 10.546 1.00 89.00 93 GLN A N 1
ATOM 744 C CA . GLN A 1 93 ? -1.985 -7.607 9.761 1.00 89.00 93 GLN A CA 1
ATOM 745 C C . GLN A 1 93 ? -1.100 -7.005 8.671 1.00 89.00 93 GLN A C 1
ATOM 747 O O . GLN A 1 93 ? -1.533 -6.117 7.935 1.00 89.00 93 GLN A O 1
ATOM 752 N N . PHE A 1 94 ? 0.132 -7.492 8.550 1.00 91.56 94 PHE A N 1
ATOM 753 C CA . PHE A 1 94 ? 1.019 -7.099 7.464 1.00 91.56 94 PHE A CA 1
ATOM 754 C C . PHE A 1 94 ? 1.840 -8.285 6.956 1.00 91.56 94 PHE A C 1
ATOM 756 O O . PHE A 1 94 ? 2.256 -9.142 7.736 1.00 91.56 94 PHE A O 1
ATOM 763 N N . ASN A 1 95 ? 2.111 -8.309 5.653 1.00 92.25 95 ASN A N 1
ATOM 764 C CA . ASN A 1 95 ? 3.062 -9.226 5.035 1.00 92.25 95 ASN A CA 1
ATOM 765 C C . ASN A 1 95 ? 4.041 -8.435 4.164 1.00 92.25 95 ASN A C 1
ATOM 767 O O . ASN A 1 95 ? 3.638 -7.721 3.250 1.00 92.25 95 ASN A O 1
ATOM 771 N N . ILE A 1 96 ? 5.335 -8.558 4.461 1.00 89.94 96 ILE A N 1
ATOM 772 C CA . ILE A 1 96 ? 6.416 -7.925 3.692 1.00 89.94 96 ILE A CA 1
ATOM 773 C C . ILE A 1 96 ? 7.523 -8.919 3.334 1.00 89.94 96 ILE A C 1
ATOM 775 O O . ILE A 1 96 ? 8.642 -8.541 2.999 1.00 89.94 96 ILE A O 1
ATOM 779 N N . SER A 1 97 ? 7.224 -10.216 3.412 1.00 90.50 97 SER A N 1
ATOM 780 C CA . SER A 1 97 ? 8.198 -11.269 3.134 1.00 90.50 97 SER A CA 1
ATOM 781 C C . SER A 1 97 ? 8.603 -11.319 1.652 1.00 90.50 97 SER A C 1
ATOM 783 O O . SER A 1 97 ? 7.952 -10.739 0.781 1.00 90.50 97 SER A O 1
ATOM 785 N N . ASN A 1 98 ? 9.700 -12.021 1.361 1.00 91.50 98 ASN A N 1
ATOM 786 C CA . ASN A 1 98 ? 10.163 -12.314 0.000 1.00 91.50 98 ASN A CA 1
ATOM 787 C C . ASN A 1 98 ? 10.393 -11.073 -0.881 1.00 91.50 98 ASN A C 1
ATOM 789 O O . ASN A 1 98 ? 10.010 -11.067 -2.047 1.00 91.50 98 ASN A O 1
ATOM 793 N N . GLN A 1 99 ? 11.010 -10.019 -0.340 1.00 92.12 99 GLN A N 1
ATOM 794 C CA . GLN A 1 99 ? 11.419 -8.872 -1.154 1.00 92.12 99 GLN A CA 1
ATOM 795 C C . GLN A 1 99 ? 12.542 -9.286 -2.119 1.00 92.12 99 GLN A C 1
ATOM 797 O O . GLN A 1 99 ? 13.536 -9.888 -1.714 1.00 92.12 99 GLN A O 1
ATOM 802 N N . LEU A 1 100 ? 12.360 -8.979 -3.399 1.00 85.94 100 LEU A N 1
ATOM 803 C CA . LEU A 1 100 ? 13.288 -9.234 -4.487 1.00 85.94 100 LEU A CA 1
ATOM 804 C C . LEU A 1 100 ? 14.366 -8.147 -4.502 1.00 85.94 100 LEU A C 1
ATOM 806 O O . LEU A 1 100 ? 14.078 -6.949 -4.593 1.00 85.94 100 LEU A O 1
ATOM 810 N N . ASP A 1 101 ? 15.628 -8.560 -4.460 1.00 72.31 101 ASP A N 1
ATOM 811 C CA . ASP A 1 101 ? 16.739 -7.637 -4.638 1.00 72.31 101 ASP A CA 1
ATOM 812 C C . ASP A 1 101 ? 16.747 -7.099 -6.073 1.00 72.31 101 ASP A C 1
ATOM 814 O O . ASP A 1 101 ? 16.690 -7.851 -7.049 1.00 72.31 101 ASP A O 1
ATOM 818 N N . SER A 1 102 ? 16.919 -5.781 -6.205 1.00 57.16 102 SER A N 1
ATOM 819 C CA . SER A 1 102 ? 17.082 -5.055 -7.476 1.00 57.16 102 SER A CA 1
ATOM 820 C C . SER A 1 102 ? 18.274 -5.524 -8.332 1.00 57.16 102 SER A C 1
ATOM 822 O O . SER A 1 102 ? 18.517 -4.955 -9.388 1.00 57.16 102 SER A O 1
ATOM 824 N N . THR A 1 103 ? 19.047 -6.505 -7.859 1.00 47.31 103 THR A N 1
ATOM 825 C CA . THR A 1 103 ? 20.208 -7.109 -8.527 1.00 47.31 103 THR A CA 1
ATOM 826 C C . THR A 1 103 ? 19.904 -8.465 -9.162 1.00 47.31 103 THR A C 1
ATOM 828 O O . THR A 1 103 ? 20.807 -9.086 -9.716 1.00 47.31 103 THR A O 1
ATOM 831 N N . THR A 1 104 ? 18.663 -8.947 -9.085 1.00 44.03 104 THR A N 1
ATOM 832 C CA . THR A 1 104 ? 18.225 -10.086 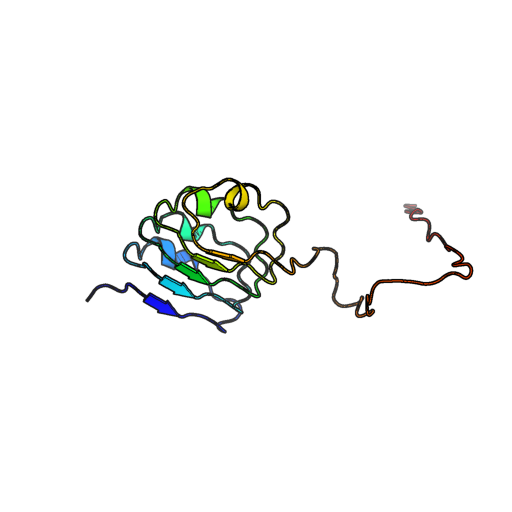-9.896 1.00 44.03 104 THR A CA 1
ATOM 833 C C . THR A 1 104 ? 17.812 -9.585 -11.276 1.00 44.03 104 THR A C 1
ATOM 835 O O . THR A 1 104 ? 16.638 -9.526 -11.626 1.00 44.03 104 THR A O 1
ATOM 838 N N . ASP A 1 105 ? 18.820 -9.222 -12.078 1.00 38.75 105 ASP A N 1
ATOM 839 C CA . ASP A 1 105 ? 18.743 -9.531 -13.504 1.00 38.75 105 ASP A CA 1
ATOM 840 C C . ASP A 1 105 ? 18.336 -11.008 -13.613 1.00 38.75 105 ASP A C 1
ATOM 842 O O . ASP A 1 105 ? 18.849 -11.853 -12.870 1.00 38.75 105 ASP A O 1
ATOM 846 N N . GLU A 1 106 ? 17.431 -11.330 -14.529 1.00 41.66 106 GLU A N 1
ATOM 847 C CA . GLU A 1 106 ? 16.832 -12.657 -14.753 1.00 41.66 106 GLU A CA 1
ATOM 848 C C . GLU A 1 106 ? 17.842 -13.770 -15.141 1.00 41.66 106 GLU A C 1
ATOM 850 O O . GLU A 1 106 ? 17.473 -14.820 -15.656 1.00 41.66 106 GLU A O 1
ATOM 855 N N . THR A 1 107 ? 19.138 -13.590 -14.879 1.00 40.34 107 THR A N 1
ATOM 856 C CA . THR A 1 107 ? 20.222 -14.531 -15.192 1.00 40.34 107 THR A CA 1
ATOM 857 C C . THR A 1 107 ? 20.754 -15.315 -13.987 1.00 40.34 107 THR A C 1
ATOM 859 O O . THR A 1 107 ? 21.607 -16.181 -14.161 1.00 40.34 107 THR A O 1
ATOM 862 N N . GLN A 1 108 ? 20.248 -15.091 -12.769 1.00 42.03 108 GLN A N 1
ATOM 863 C CA . GLN A 1 108 ? 20.650 -15.851 -11.571 1.00 42.03 108 GLN A CA 1
ATOM 864 C C . GLN A 1 108 ? 19.501 -16.721 -11.037 1.00 42.03 108 GLN A C 1
ATOM 866 O O . GLN A 1 108 ? 19.136 -16.668 -9.865 1.00 42.03 108 GLN A O 1
ATOM 871 N N . VAL A 1 109 ? 18.958 -17.595 -11.890 1.00 47.62 109 VAL A N 1
ATOM 872 C CA . VAL A 1 109 ? 18.368 -18.858 -11.419 1.00 47.62 109 VAL A CA 1
ATOM 873 C C . VAL A 1 109 ? 19.512 -19.711 -10.880 1.00 47.62 109 VAL A C 1
ATOM 875 O O . VAL A 1 109 ? 20.178 -20.444 -11.606 1.00 47.62 109 VAL A O 1
ATOM 878 N N . SER A 1 110 ? 19.803 -19.588 -9.592 1.00 41.22 110 SER A N 1
ATOM 879 C CA . SER A 1 110 ? 20.612 -20.575 -8.888 1.00 41.22 110 SER A CA 1
ATOM 880 C C . SER A 1 11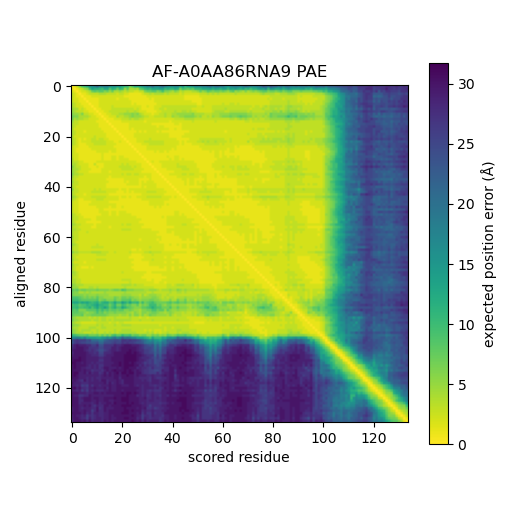0 ? 20.087 -20.728 -7.474 1.00 41.22 110 SER A C 1
ATOM 882 O O . SER A 1 110 ? 20.277 -19.875 -6.611 1.00 41.22 110 SER A O 1
ATOM 884 N N . ASN A 1 111 ? 19.378 -21.844 -7.303 1.00 41.66 111 ASN A N 1
ATOM 885 C CA . ASN A 1 111 ? 18.956 -22.462 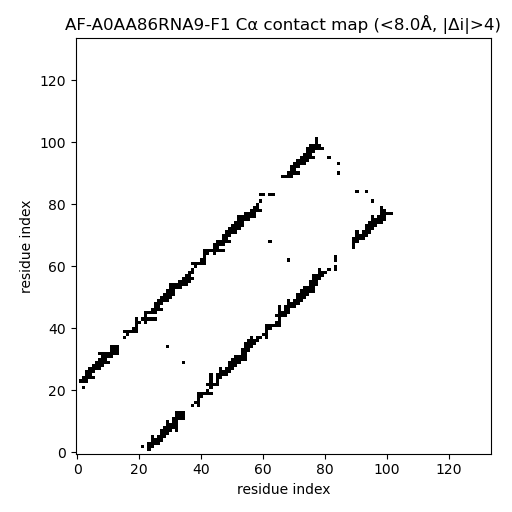-6.055 1.00 41.66 111 ASN A CA 1
ATOM 886 C C . ASN A 1 111 ? 19.821 -22.042 -4.863 1.00 41.66 111 ASN A C 1
ATOM 888 O O . ASN A 1 111 ? 20.994 -22.407 -4.780 1.00 41.66 111 ASN A O 1
ATOM 892 N N . LYS A 1 112 ? 19.218 -21.344 -3.900 1.00 39.59 112 LYS A N 1
ATOM 893 C CA . LYS A 1 112 ? 19.824 -21.104 -2.591 1.00 39.59 112 LYS A CA 1
ATOM 894 C C . LYS A 1 112 ? 19.018 -21.848 -1.530 1.00 39.59 112 LYS A C 1
ATOM 896 O O . LYS A 1 112 ? 18.193 -21.270 -0.836 1.00 39.59 112 LYS A O 1
ATOM 901 N N . ILE A 1 113 ? 19.252 -23.157 -1.437 1.00 37.47 113 ILE A N 1
ATOM 902 C CA . ILE A 1 113 ? 18.947 -23.929 -0.227 1.00 37.47 113 ILE A CA 1
ATOM 903 C C . ILE A 1 113 ? 20.087 -23.646 0.756 1.00 37.47 113 ILE A C 1
ATOM 905 O O . ILE A 1 113 ? 21.256 -23.697 0.369 1.00 37.47 113 ILE A O 1
ATOM 909 N N . GLN A 1 114 ? 19.763 -23.311 2.004 1.00 34.28 114 GLN A N 1
ATOM 910 C CA . GLN A 1 114 ? 20.756 -23.007 3.031 1.00 34.28 114 GLN A CA 1
ATOM 911 C C . GLN A 1 114 ? 20.907 -24.153 4.045 1.00 34.28 114 GLN A C 1
ATOM 913 O O . GLN A 1 114 ? 19.906 -24.685 4.518 1.00 34.28 114 GLN A O 1
ATOM 918 N N . CYS A 1 115 ? 22.179 -24.382 4.421 1.00 30.12 115 CYS A N 1
ATOM 919 C CA . CYS A 1 115 ? 22.727 -25.066 5.613 1.00 30.12 115 CYS A CA 1
ATOM 920 C C . CYS A 1 115 ? 22.750 -26.614 5.610 1.00 30.12 115 CYS A C 1
ATOM 922 O O . CYS A 1 115 ? 21.790 -27.227 5.172 1.00 30.12 115 CYS A O 1
ATOM 924 N N . VAL A 1 116 ? 23.740 -27.354 6.146 1.00 37.62 116 VAL A N 1
ATOM 925 C CA . VAL A 1 116 ? 25.161 -27.196 6.570 1.00 37.62 116 VAL A CA 1
ATOM 926 C C . VAL A 1 116 ? 25.713 -28.631 6.756 1.00 37.62 116 VAL A C 1
ATOM 928 O O . VAL A 1 116 ? 24.986 -29.442 7.314 1.00 37.62 116 VAL A O 1
ATOM 931 N N . ASP A 1 117 ? 26.950 -28.951 6.346 1.00 31.30 117 ASP A N 1
ATOM 932 C CA . ASP A 1 117 ? 27.954 -29.591 7.228 1.00 31.30 117 ASP A CA 1
ATOM 933 C C . ASP A 1 117 ? 29.348 -29.678 6.573 1.00 31.30 117 ASP A C 1
ATOM 935 O O . ASP A 1 117 ? 29.489 -29.654 5.350 1.00 31.30 117 ASP A O 1
ATOM 939 N N . GLY A 1 118 ? 30.388 -29.690 7.406 1.00 42.06 118 GLY A N 1
ATOM 940 C CA . GLY A 1 118 ? 31.771 -29.369 7.049 1.00 42.06 118 GLY A CA 1
ATOM 941 C C . GLY A 1 118 ? 32.465 -30.258 6.008 1.00 42.06 118 GLY A C 1
ATOM 942 O O . GLY A 1 118 ? 32.679 -31.442 6.229 1.00 42.06 118 GLY A O 1
ATOM 943 N N . ALA A 1 119 ? 32.956 -29.627 4.937 1.00 34.09 119 ALA A N 1
ATOM 944 C CA . ALA A 1 119 ? 34.268 -29.866 4.324 1.00 34.09 119 ALA A CA 1
ATOM 945 C C . ALA A 1 119 ? 34.534 -28.767 3.274 1.00 34.09 119 ALA A C 1
ATOM 947 O O . ALA A 1 119 ? 33.836 -28.667 2.273 1.00 34.09 119 ALA A O 1
ATOM 948 N N . THR A 1 120 ? 35.520 -27.914 3.558 1.00 34.09 120 THR A N 1
ATOM 949 C CA . THR A 1 120 ? 36.240 -26.970 2.677 1.00 34.09 120 THR A CA 1
ATOM 950 C C . THR A 1 120 ? 35.499 -26.399 1.451 1.00 34.09 120 THR A C 1
ATOM 952 O O . THR A 1 120 ? 35.454 -27.017 0.392 1.00 34.09 120 THR A O 1
ATOM 955 N N . ILE A 1 121 ? 35.063 -25.135 1.530 1.00 37.81 121 ILE A N 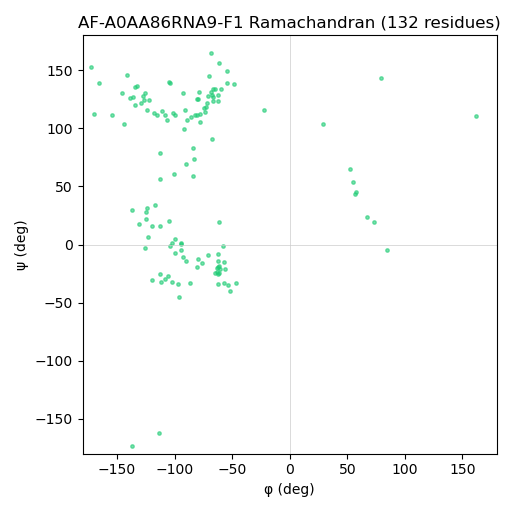1
ATOM 956 C CA . ILE A 1 121 ? 34.628 -24.348 0.361 1.00 37.81 121 ILE A CA 1
ATOM 957 C C . ILE A 1 121 ? 35.754 -23.385 -0.035 1.00 37.81 121 ILE A C 1
ATOM 959 O O . ILE A 1 121 ? 36.084 -22.453 0.698 1.00 37.81 121 ILE A O 1
ATOM 963 N N . THR A 1 122 ? 36.355 -23.595 -1.208 1.00 31.88 122 THR A N 1
ATOM 964 C CA . THR A 1 122 ? 37.298 -22.642 -1.809 1.00 31.88 122 THR A CA 1
ATOM 965 C C . THR A 1 122 ? 36.537 -21.429 -2.351 1.00 31.88 122 THR A C 1
ATOM 967 O O . THR A 1 122 ? 35.790 -21.534 -3.321 1.00 31.88 122 THR A O 1
ATOM 970 N N . LEU A 1 123 ? 36.754 -20.256 -1.755 1.00 34.34 123 LEU A N 1
ATOM 971 C CA . LEU A 1 123 ? 36.239 -18.979 -2.254 1.00 34.34 123 LEU A CA 1
ATOM 972 C C . LEU A 1 123 ? 37.105 -18.498 -3.436 1.00 34.34 123 LEU A C 1
ATOM 974 O O . LEU A 1 123 ? 38.212 -18.005 -3.223 1.00 34.34 123 LEU A O 1
ATOM 978 N N . ARG A 1 124 ? 36.629 -18.587 -4.687 1.00 36.00 124 ARG A N 1
ATOM 979 C CA . ARG A 1 124 ? 37.197 -17.767 -5.778 1.00 36.00 124 ARG A CA 1
ATOM 980 C C . ARG A 1 124 ? 36.505 -16.406 -5.782 1.00 36.00 124 ARG A C 1
ATOM 982 O O . ARG A 1 124 ? 35.334 -16.293 -6.122 1.00 36.00 124 ARG A O 1
ATOM 989 N N . LYS A 1 125 ? 37.245 -15.366 -5.396 1.00 39.53 125 LYS A N 1
ATOM 990 C CA . LYS A 1 125 ? 36.829 -13.964 -5.508 1.00 39.53 125 LYS A CA 1
ATOM 991 C C . LYS A 1 125 ? 36.934 -13.542 -6.979 1.00 39.53 125 LYS A C 1
ATOM 993 O O . LYS A 1 125 ? 38.038 -13.526 -7.514 1.00 39.53 125 LYS A O 1
ATOM 998 N N . ASN A 1 126 ? 35.827 -13.181 -7.626 1.00 38.59 126 ASN A N 1
ATOM 999 C CA . ASN A 1 126 ? 35.894 -12.400 -8.864 1.00 38.59 126 ASN A CA 1
ATOM 1000 C C . ASN A 1 126 ? 36.174 -10.941 -8.484 1.00 38.59 126 ASN A C 1
ATOM 1002 O O . ASN A 1 126 ? 35.360 -10.286 -7.833 1.00 38.59 126 ASN A O 1
ATOM 1006 N N . SER A 1 127 ? 37.364 -10.457 -8.832 1.00 31.28 127 SER A N 1
ATOM 1007 C CA . SER A 1 127 ? 37.764 -9.057 -8.674 1.00 31.28 127 SER A CA 1
ATOM 1008 C C . SER A 1 127 ? 37.007 -8.173 -9.673 1.00 31.28 127 SER A C 1
ATOM 1010 O O . SER A 1 127 ? 37.090 -8.442 -10.871 1.00 31.28 127 SER A O 1
ATOM 1012 N N . PRO A 1 128 ? 36.337 -7.085 -9.254 1.00 44.59 128 PRO A N 1
ATOM 1013 C CA . PRO A 1 128 ? 35.883 -6.063 -10.181 1.00 44.59 128 PRO A CA 1
ATOM 1014 C C . PRO A 1 128 ? 36.980 -5.000 -10.312 1.00 44.59 128 PRO A C 1
ATOM 1016 O O . PRO A 1 128 ? 37.303 -4.348 -9.319 1.00 44.59 128 PRO A O 1
ATOM 1019 N N . ARG A 1 129 ? 37.567 -4.852 -11.511 1.00 38.56 129 ARG A N 1
ATOM 1020 C CA . ARG A 1 129 ? 38.130 -3.606 -12.094 1.00 38.56 129 ARG A CA 1
ATOM 1021 C C . ARG A 1 129 ? 39.084 -3.925 -13.250 1.00 38.56 129 ARG A C 1
ATOM 1023 O O . ARG A 1 129 ? 40.205 -4.347 -13.004 1.00 38.56 129 ARG A O 1
ATOM 1030 N N . GLN A 1 130 ? 38.679 -3.587 -14.470 1.00 35.34 130 GLN A N 1
ATOM 1031 C CA . GLN A 1 130 ? 39.408 -2.626 -15.304 1.00 35.34 130 GLN A CA 1
ATOM 1032 C C . GLN A 1 130 ? 38.415 -1.988 -16.280 1.00 35.34 130 GLN A C 1
ATOM 1034 O O . GLN A 1 130 ? 37.893 -2.648 -17.171 1.00 35.34 130 GLN A O 1
ATOM 1039 N N . LEU A 1 131 ? 38.143 -0.699 -16.079 1.00 35.72 131 LEU A N 1
ATOM 1040 C CA . LEU A 1 131 ? 37.671 0.176 -17.142 1.00 35.72 131 LEU A CA 1
ATOM 1041 C C . LEU A 1 131 ? 38.948 0.793 -17.730 1.00 35.72 131 LEU A C 1
ATOM 1043 O O . LEU A 1 131 ? 39.532 1.681 -17.113 1.00 35.72 131 LEU A O 1
ATOM 1047 N N . SER A 1 132 ? 39.434 0.269 -18.854 1.00 32.97 132 SER A N 1
ATOM 1048 C CA . SER A 1 132 ? 40.422 0.972 -19.677 1.00 32.97 132 SER A CA 1
ATOM 1049 C C . SER A 1 132 ? 39.650 1.819 -20.677 1.00 32.97 132 SER A C 1
ATOM 1051 O O . SER A 1 132 ? 39.032 1.283 -21.592 1.00 32.97 132 SER A O 1
ATOM 1053 N N . ILE A 1 133 ? 39.656 3.132 -20.470 1.00 44.78 133 ILE A N 1
ATOM 1054 C CA . ILE A 1 133 ? 39.342 4.103 -21.517 1.00 44.78 133 ILE A CA 1
ATOM 1055 C C . ILE A 1 133 ? 40.696 4.479 -22.131 1.00 44.78 133 ILE A C 1
ATOM 1057 O O . ILE A 1 133 ? 41.649 4.708 -21.382 1.00 44.78 133 ILE A O 1
ATOM 1061 N N . MET A 1 134 ? 40.781 4.422 -23.462 1.00 48.66 134 MET A N 1
ATOM 1062 C CA . MET A 1 134 ? 41.926 4.893 -24.255 1.00 48.66 134 MET A CA 1
ATOM 1063 C C . MET A 1 134 ? 42.232 6.366 -23.988 1.00 48.66 134 MET A C 1
ATOM 1065 O O . MET A 1 134 ? 41.261 7.134 -23.800 1.00 48.66 134 MET A O 1
#

Foldseek 3Di:
DADAEDADDCQAPDDCLVVLVRLNHQEYAHANHQDADPLSCLNNLNHAEYHHDQYAHADDVSVLNNQNHAYEEHHNYQHDDPVSPVVDPSHPYYHHPHHDHPPPPVPPPDDDDDDDDDDDDDDDDDDDDDDDDD

InterPro domains:
  IPR001611 Leucine-rich repeat [PS51450] (46-67)
  IPR032675 Leucine-rich repeat domain superfamily [G3DSA:3.80.10.10] (1-127)

Radius of gyration: 19.65 Å; Cα contacts (8 Å, |Δi|>4): 242; chains: 1; bounding box: 66×40×40 Å

Solvent-accessible surface area (backbone atoms only — not comparable to full-atom values): 8035 Å² total; per-residue (Å²): 140,82,66,36,69,49,82,47,55,65,42,65,72,55,83,58,64,72,54,43,76,49,46,61,29,28,34,41,32,50,24,44,11,61,38,50,71,56,65,35,51,42,56,26,48,50,23,31,34,42,36,41,27,44,27,53,30,47,66,63,75,35,60,80,51,26,80,49,35,24,35,39,33,42,28,37,14,38,54,81,77,56,64,80,59,78,74,38,87,62,53,79,44,76,40,69,53,68,51,47,64,96,80,67,59,96,81,70,90,65,91,81,84,81,88,88,82,94,75,88,82,84,84,82,80,83,80,90,83,83,88,82,78,134

pLDDT: mean 79.47, std 23.99, range [30.12, 98.44]

Mean predicted aligned error: 11.37 Å

Organism: NCBI:txid28002

Secondary structure (DSSP, 8-state):
----EEE-TT-TT---GGGGG-TT-SEEE--SS-----GGGGG-TT--EEE--SS-----GGGGG-TT--EEE--SS-----HHHHT-TT-SEEE---PPPTT--TT-----------S---------------

Sequence (134 aa):
MRLEELHLSGNQGIDITPLQYVKSIRKLNIGYCGVHSIAALCTLNNLEELI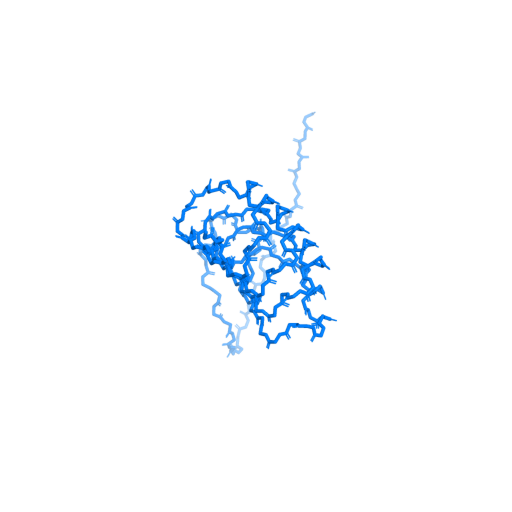AYDNVITDIWPLQYLNQLKIVDLQLNRIKDFSLIQNNPNFSQFNISNQLDSTTDETQVSNKIQCVDGATITLRKNSPRQLSIM

Nearest PDB structures (foldseek):
  2wqu-assembly2_B  TM=9.387E-01  e=9.603E-07  Listeria monocytogenes EGD-e
  4r5c-assembly1_A  TM=9.465E-01  e=1.829E-06  synthetic construct
  1otm-assembly1_A  TM=9.514E-01  e=8.391E-06  Listeria monocytogenes
  8qp7-assembly1_A  TM=8.246E-01  e=4.671E-06  Yersinia enterocolitica
  1d0b-assembly1_A  TM=6.758E-01  e=3.423E-05  Listeria monocytogenes